Protein AF-A0A5K1K6C4-F1 (afdb_monomer_lite)

Radius of gyration: 18.68 Å; chains: 1; bounding box: 43×29×50 Å

Structure (mmCIF, N/CA/C/O backbone):
data_AF-A0A5K1K6C4-F1
#
_entry.id   AF-A0A5K1K6C4-F1
#
loop_
_atom_site.group_PDB
_atom_site.id
_atom_site.type_symbol
_atom_site.label_atom_id
_atom_site.label_alt_id
_atom_site.label_comp_id
_atom_site.label_asym_id
_atom_site.label_entity_id
_atom_site.label_seq_id
_atom_site.pdbx_PDB_ins_code
_atom_site.Cartn_x
_atom_site.Cartn_y
_atom_site.Cartn_z
_atom_site.occupancy
_atom_site.B_iso_or_equiv
_atom_site.auth_seq_id
_atom_site.auth_comp_id
_atom_site.auth_asym_id
_atom_site.auth_atom_id
_atom_site.pdbx_PDB_model_num
ATOM 1 N N . MET A 1 1 ? 1.494 -12.459 11.168 1.00 59.12 1 MET A N 1
ATOM 2 C CA . MET A 1 1 ? 0.728 -13.121 12.247 1.00 59.12 1 MET A CA 1
ATOM 3 C C .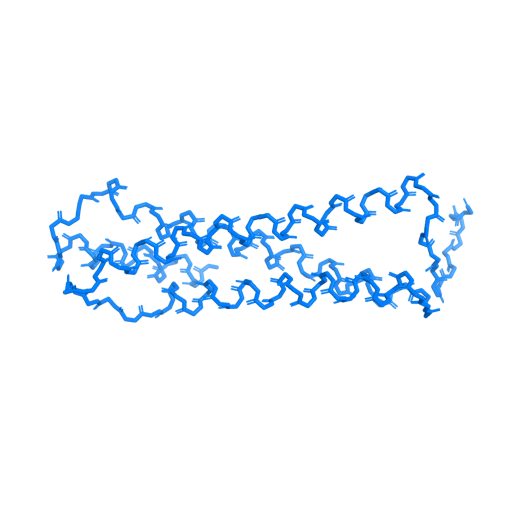 MET A 1 1 ? 0.563 -12.214 13.455 1.00 59.12 1 MET A C 1
ATOM 5 O O . MET A 1 1 ? -0.568 -12.015 13.866 1.00 59.12 1 MET A O 1
ATOM 9 N N . GLU A 1 2 ? 1.634 -11.601 13.965 1.00 80.06 2 GLU A N 1
ATOM 10 C CA . GLU A 1 2 ? 1.548 -10.738 15.154 1.00 80.06 2 GLU A CA 1
ATOM 11 C C . GLU A 1 2 ? 0.620 -9.517 14.979 1.00 80.06 2 GLU A C 1
ATOM 13 O O . GLU A 1 2 ? -0.235 -9.282 15.826 1.00 80.06 2 GLU A O 1
ATOM 18 N N . LEU A 1 3 ? 0.711 -8.791 13.853 1.00 79.56 3 LEU A N 1
ATOM 19 C CA . LEU A 1 3 ? -0.135 -7.613 13.597 1.00 79.56 3 LEU A CA 1
ATOM 20 C C . LEU A 1 3 ? -1.635 -7.952 13.517 1.00 79.56 3 LEU A C 1
ATOM 22 O O . LEU A 1 3 ? -2.460 -7.215 14.047 1.00 79.56 3 LEU A O 1
ATOM 26 N N . TYR A 1 4 ? -1.990 -9.091 12.913 1.00 84.75 4 TYR A N 1
ATOM 27 C CA . TYR A 1 4 ? -3.379 -9.558 12.849 1.00 84.75 4 TYR A CA 1
ATOM 28 C C . TYR A 1 4 ? -3.932 -9.864 14.241 1.00 84.75 4 TYR A C 1
ATOM 30 O O . TYR A 1 4 ? -4.989 -9.357 14.598 1.00 84.75 4 TYR A O 1
ATOM 38 N N . ALA A 1 5 ? -3.193 -10.626 15.053 1.00 87.50 5 ALA A N 1
ATOM 39 C CA . ALA A 1 5 ? -3.614 -10.955 16.413 1.00 87.50 5 ALA A CA 1
ATOM 40 C C . ALA A 1 5 ? -3.771 -9.698 17.289 1.00 87.50 5 ALA A C 1
ATOM 42 O O . ALA A 1 5 ? -4.760 -9.560 18.006 1.00 87.50 5 ALA A O 1
ATOM 43 N N . LYS A 1 6 ? -2.833 -8.742 17.182 1.00 89.00 6 LYS A N 1
ATOM 44 C CA . LYS A 1 6 ? -2.939 -7.438 17.856 1.00 89.00 6 LYS A CA 1
ATOM 45 C C . LYS A 1 6 ? -4.171 -6.653 17.401 1.00 89.00 6 LYS A C 1
ATOM 47 O O . LYS A 1 6 ? -4.810 -6.002 18.221 1.00 89.00 6 LYS A O 1
ATOM 52 N N . THR A 1 7 ? -4.511 -6.721 16.117 1.00 89.25 7 THR A N 1
ATOM 53 C CA . THR A 1 7 ? -5.647 -5.984 15.550 1.00 89.25 7 THR A CA 1
ATOM 54 C C . THR A 1 7 ? -6.983 -6.561 15.985 1.00 89.25 7 THR A C 1
ATOM 56 O O . THR A 1 7 ? -7.859 -5.793 16.360 1.00 89.25 7 THR A O 1
ATOM 59 N N . GLU A 1 8 ? -7.133 -7.886 16.012 1.00 89.44 8 GLU A N 1
ATOM 60 C CA . GLU A 1 8 ? -8.356 -8.525 16.520 1.00 89.44 8 GLU A CA 1
ATOM 61 C C . GLU A 1 8 ? -8.584 -8.150 17.998 1.00 89.44 8 GLU A C 1
ATOM 63 O O . GLU A 1 8 ? -9.665 -7.687 18.354 1.00 89.44 8 GLU A O 1
ATOM 68 N N . LYS A 1 9 ? -7.531 -8.175 18.832 1.00 91.06 9 LYS A N 1
ATOM 69 C CA . LYS A 1 9 ? -7.610 -7.700 20.227 1.00 91.06 9 LYS A CA 1
ATOM 70 C C . LYS A 1 9 ? -8.012 -6.223 20.322 1.00 91.06 9 LYS A C 1
ATOM 72 O O . LYS A 1 9 ? -8.870 -5.869 21.123 1.00 91.06 9 LYS A O 1
ATOM 77 N N . LYS A 1 10 ? -7.435 -5.356 19.482 1.00 90.19 10 LYS A N 1
ATOM 78 C CA . LYS A 1 10 ? -7.828 -3.939 19.408 1.00 90.19 10 LYS A CA 1
ATOM 79 C C . LYS A 1 10 ? -9.287 -3.764 18.987 1.00 90.19 10 LYS A C 1
ATOM 81 O O . LYS A 1 10 ? -9.971 -2.897 19.514 1.00 90.19 10 LYS A O 1
ATOM 86 N N . MET A 1 11 ? -9.784 -4.572 18.056 1.00 92.56 11 MET A N 1
ATOM 87 C CA . MET A 1 11 ? -11.184 -4.526 17.625 1.00 92.56 11 MET A CA 1
ATOM 88 C C . MET A 1 11 ? -12.144 -4.969 18.735 1.00 92.56 11 MET A C 1
ATOM 90 O O . MET A 1 11 ? -13.238 -4.415 18.843 1.00 92.56 11 MET A O 1
ATOM 94 N N . GLU A 1 12 ? -11.757 -5.941 19.563 1.00 91.12 12 GLU A N 1
ATOM 95 C CA . GLU A 1 12 ? -12.497 -6.310 20.778 1.00 91.12 12 GLU A CA 1
ATOM 96 C C . GLU A 1 12 ? -12.481 -5.168 21.804 1.00 91.12 12 GLU A C 1
ATOM 98 O O . GLU A 1 12 ? -13.535 -4.767 22.295 1.00 91.12 12 GLU A O 1
ATOM 103 N N . GLU A 1 13 ? -11.311 -4.577 22.066 1.00 90.12 13 GLU A N 1
ATOM 104 C CA . GLU A 1 13 ? -11.165 -3.425 22.966 1.00 90.12 13 GLU A CA 1
ATOM 105 C C . GLU A 1 13 ? -12.018 -2.234 22.505 1.00 90.12 13 GLU A C 1
ATOM 107 O O . GLU A 1 13 ? -12.718 -1.637 23.323 1.00 90.12 13 GLU A O 1
ATOM 112 N N . MET A 1 14 ? -12.043 -1.924 21.203 1.00 89.00 14 MET A N 1
ATOM 113 C CA . MET A 1 14 ? -12.907 -0.881 20.635 1.00 89.00 14 MET A CA 1
ATOM 114 C C . MET A 1 14 ? -14.392 -1.166 20.891 1.00 89.00 14 MET A C 1
ATOM 116 O O . MET A 1 14 ? -15.115 -0.253 21.272 1.00 89.00 14 MET A O 1
ATOM 120 N N . GLN A 1 15 ? -14.854 -2.406 20.720 1.00 89.50 15 GLN A N 1
ATOM 121 C CA . GLN A 1 15 ? -16.260 -2.763 20.962 1.00 89.50 15 GLN A CA 1
ATOM 122 C C . GLN A 1 15 ? -16.650 -2.698 22.445 1.00 89.50 15 GLN A C 1
ATOM 124 O O . GLN A 1 15 ? -17.802 -2.426 22.760 1.00 89.50 15 GLN A O 1
ATOM 129 N N . ILE A 1 16 ? -15.712 -2.973 23.357 1.00 88.06 16 ILE A N 1
ATOM 130 C CA . ILE A 1 16 ? -15.967 -2.951 24.806 1.00 88.06 16 ILE A CA 1
ATOM 131 C C . ILE A 1 16 ? -15.922 -1.520 25.358 1.00 88.06 16 ILE A C 1
ATOM 133 O O . ILE A 1 16 ? -16.700 -1.172 26.243 1.00 88.06 16 ILE A O 1
ATOM 137 N N . THR A 1 17 ? -14.985 -0.704 24.872 1.00 85.81 17 THR A N 1
ATOM 138 C CA . THR A 1 17 ? -14.689 0.630 25.428 1.00 85.81 17 THR A CA 1
ATOM 139 C C . THR A 1 17 ? -15.408 1.772 24.713 1.00 85.81 17 THR A C 1
ATOM 141 O O . THR A 1 17 ? -15.374 2.905 25.189 1.00 85.81 17 THR A O 1
ATOM 144 N N . SER A 1 18 ? -16.070 1.493 23.589 1.00 82.38 18 SER A N 1
ATOM 145 C CA . SER A 1 18 ? -16.851 2.465 22.825 1.00 82.38 18 SER A CA 1
ATOM 146 C C . SER A 1 18 ? -18.185 1.867 22.374 1.00 82.38 18 SER A C 1
ATOM 148 O O . SER A 1 18 ? -18.382 0.658 22.425 1.00 82.38 18 SER A O 1
ATOM 150 N N . GLU A 1 19 ? -19.101 2.697 21.876 1.00 82.94 19 GLU A N 1
ATOM 151 C CA . GLU A 1 19 ? -20.407 2.250 21.358 1.00 82.94 19 GLU A CA 1
ATOM 152 C C . GLU A 1 19 ? -20.334 1.676 19.926 1.00 82.94 19 GLU A C 1
ATOM 154 O O . GLU A 1 19 ? -21.345 1.573 19.225 1.00 82.94 19 GLU A O 1
ATOM 159 N N . LEU A 1 20 ? -19.135 1.324 19.445 1.00 87.75 20 LEU A N 1
ATOM 160 C CA . LEU A 1 20 ? -18.958 0.774 18.107 1.00 87.75 20 LEU A CA 1
ATOM 161 C C . LEU A 1 20 ? -19.397 -0.691 18.039 1.00 87.75 20 LEU A C 1
ATOM 163 O O . LEU A 1 20 ? -18.906 -1.563 18.747 1.00 87.75 20 LEU A O 1
ATOM 167 N N . THR A 1 21 ? -20.275 -0.976 17.086 1.00 90.69 21 THR A N 1
ATOM 168 C CA . THR A 1 21 ? -20.706 -2.330 16.728 1.00 90.69 21 THR A CA 1
ATOM 169 C C . THR A 1 21 ? -19.604 -3.117 16.012 1.00 90.69 21 THR A C 1
ATOM 171 O O . THR A 1 21 ? -18.689 -2.550 15.408 1.00 90.69 21 THR A O 1
ATOM 174 N N . TRP A 1 22 ? -19.755 -4.445 15.968 1.00 88.94 22 TRP A N 1
ATOM 175 C CA . TRP A 1 22 ? -18.850 -5.347 15.245 1.00 88.94 22 TRP A CA 1
ATOM 176 C C . TRP A 1 22 ? -18.586 -4.930 13.786 1.00 88.94 22 TRP A C 1
ATOM 178 O O . TRP A 1 22 ? -17.457 -5.032 13.305 1.00 88.94 22 TRP A O 1
ATOM 188 N N . ILE A 1 23 ? -19.602 -4.415 13.078 1.00 89.31 23 ILE A N 1
ATOM 189 C CA . ILE A 1 23 ? -19.445 -3.937 11.695 1.00 89.31 23 ILE A CA 1
ATOM 190 C C . ILE A 1 23 ? -18.659 -2.622 11.629 1.00 89.31 23 ILE A C 1
ATOM 192 O O . ILE A 1 23 ? -17.896 -2.394 10.690 1.00 89.31 23 ILE A O 1
ATOM 196 N N . GLN A 1 24 ? -18.804 -1.759 12.636 1.00 89.00 24 GLN A N 1
ATOM 197 C CA . GLN A 1 24 ? -18.131 -0.466 12.677 1.00 89.00 24 GLN A CA 1
ATOM 198 C C . GLN A 1 24 ? -16.638 -0.578 12.982 1.00 89.00 24 GLN A C 1
ATOM 200 O O . GLN A 1 24 ? -15.927 0.356 12.628 1.00 89.00 24 GLN A O 1
ATOM 205 N N . VAL A 1 25 ? -16.156 -1.686 13.561 1.00 93.44 25 VAL A N 1
ATOM 206 C CA . VAL A 1 25 ? -14.718 -1.928 13.807 1.00 93.44 25 VAL A CA 1
ATOM 207 C C . VAL A 1 25 ? -13.994 -2.644 12.656 1.00 93.44 25 VAL A C 1
ATOM 209 O O . VAL A 1 25 ? -12.766 -2.679 12.633 1.00 93.44 25 VAL A O 1
ATOM 212 N N . GLN A 1 26 ? -14.712 -3.149 11.641 1.00 93.75 26 GLN A N 1
ATOM 213 C CA . GLN A 1 26 ? -14.109 -3.874 10.502 1.00 93.75 26 GLN A CA 1
ATOM 214 C C . GLN A 1 26 ? -13.124 -3.038 9.666 1.00 93.75 26 GLN A C 1
ATOM 216 O O . GLN A 1 26 ? -12.315 -3.598 8.925 1.00 93.75 26 GLN A O 1
ATOM 221 N N . PHE A 1 27 ? -13.157 -1.705 9.776 1.00 94.75 27 PHE A N 1
ATOM 222 C CA . PHE A 1 27 ? -12.198 -0.834 9.087 1.00 94.75 27 PHE A CA 1
ATOM 223 C C . PHE A 1 27 ? -10.745 -1.141 9.485 1.00 94.75 27 PHE A C 1
ATOM 225 O O . PHE A 1 27 ? -9.867 -1.070 8.630 1.00 94.75 27 PHE A O 1
ATOM 232 N N . MET A 1 28 ? -10.503 -1.546 10.739 1.00 95.56 28 MET A N 1
ATOM 233 C CA . MET A 1 28 ? -9.170 -1.915 11.227 1.00 95.56 28 MET A CA 1
ATOM 234 C C . MET A 1 28 ? -8.642 -3.162 10.522 1.00 95.56 28 MET A C 1
ATOM 236 O O . MET A 1 28 ? -7.516 -3.172 10.030 1.00 95.56 28 MET A O 1
ATOM 240 N N . LYS A 1 29 ? -9.483 -4.193 10.403 1.00 94.81 29 LYS A N 1
ATOM 241 C CA . LYS A 1 29 ? -9.142 -5.422 9.683 1.00 94.81 29 LYS A CA 1
ATOM 242 C C . LYS A 1 29 ? -8.814 -5.144 8.219 1.00 94.81 29 LYS A C 1
ATOM 244 O O . LYS A 1 29 ? -7.751 -5.531 7.744 1.00 94.81 29 LYS A O 1
ATOM 249 N N . LYS A 1 30 ? -9.676 -4.380 7.538 1.00 96.44 30 LYS A N 1
ATOM 250 C CA . LYS A 1 30 ? -9.450 -3.976 6.143 1.00 96.44 30 LYS A CA 1
ATOM 251 C C . LYS A 1 30 ? -8.128 -3.218 5.974 1.00 96.44 30 LYS A C 1
ATOM 253 O O . LYS A 1 30 ? -7.415 -3.450 5.001 1.00 96.44 30 LYS A O 1
ATOM 258 N N . ALA A 1 31 ? -7.800 -2.321 6.903 1.00 97.38 31 ALA A N 1
ATOM 259 C CA . ALA A 1 31 ? -6.550 -1.571 6.870 1.00 97.38 31 ALA A CA 1
ATOM 260 C C . ALA A 1 31 ? -5.325 -2.495 6.994 1.00 97.38 31 ALA A C 1
ATOM 262 O O . ALA A 1 31 ? -4.380 -2.370 6.215 1.00 97.38 31 ALA A O 1
ATOM 263 N N . VAL A 1 32 ? -5.365 -3.474 7.903 1.00 96.81 32 VAL A N 1
ATOM 264 C CA . VAL A 1 32 ? -4.292 -4.472 8.067 1.00 96.81 32 VAL A CA 1
ATOM 265 C C . VAL A 1 32 ? -4.129 -5.356 6.838 1.00 96.81 32 VAL A C 1
ATOM 267 O O . VAL A 1 32 ? -2.994 -5.591 6.417 1.00 96.81 32 VAL A O 1
ATOM 270 N N . ASP A 1 33 ? -5.229 -5.808 6.232 1.00 97.00 33 ASP A N 1
ATOM 271 C CA . ASP A 1 33 ? -5.188 -6.597 4.995 1.00 97.00 33 ASP A CA 1
ATOM 272 C C . ASP A 1 33 ? -4.459 -5.825 3.882 1.00 97.00 33 ASP A C 1
ATOM 274 O O . ASP A 1 33 ? -3.601 -6.368 3.176 1.00 97.00 33 ASP A O 1
ATOM 278 N N . VAL A 1 34 ? -4.758 -4.527 3.759 1.00 98.00 34 VAL A N 1
ATOM 279 C CA . VAL A 1 34 ? -4.115 -3.626 2.796 1.00 98.00 34 VAL A CA 1
ATOM 280 C C . VAL A 1 34 ? -2.635 -3.441 3.101 1.00 98.00 34 VAL A C 1
ATOM 282 O O . VAL A 1 34 ? -1.822 -3.607 2.191 1.00 98.00 34 VAL A O 1
ATOM 285 N N . VAL A 1 35 ? -2.263 -3.160 4.354 1.00 97.75 35 VAL A N 1
ATOM 286 C CA . VAL A 1 35 ? -0.852 -3.052 4.764 1.00 97.75 35 VAL A CA 1
ATOM 287 C C . VAL A 1 35 ? -0.098 -4.335 4.428 1.00 97.75 35 VAL A C 1
ATOM 289 O O . VAL A 1 35 ? 0.985 -4.278 3.847 1.00 97.75 35 VAL A O 1
ATOM 292 N N . PHE A 1 36 ? -0.672 -5.502 4.727 1.00 96.56 36 PHE A N 1
ATOM 293 C CA . PHE A 1 36 ? -0.030 -6.782 4.440 1.00 96.56 36 PHE A CA 1
ATOM 294 C C . PHE A 1 36 ? 0.191 -6.984 2.938 1.00 96.56 36 PHE A C 1
ATOM 296 O O . PHE A 1 36 ? 1.300 -7.325 2.521 1.00 96.56 36 PHE A O 1
ATOM 303 N N . LYS A 1 37 ? -0.835 -6.721 2.119 1.00 97.69 37 LYS A N 1
ATOM 304 C CA . LYS A 1 37 ? -0.730 -6.800 0.658 1.00 97.69 37 LYS A CA 1
ATOM 305 C C . LYS A 1 37 ? 0.359 -5.866 0.124 1.00 97.69 37 LYS A C 1
ATOM 307 O O . LYS A 1 37 ? 1.204 -6.306 -0.649 1.00 97.69 37 LYS A O 1
ATOM 312 N N . CYS A 1 38 ? 0.381 -4.612 0.567 1.00 98.19 38 CYS A N 1
ATOM 313 C CA . CYS A 1 38 ? 1.335 -3.619 0.070 1.00 98.19 38 CYS A CA 1
ATOM 314 C C . CYS A 1 38 ? 2.768 -3.900 0.543 1.00 98.19 38 CYS A C 1
ATOM 316 O O . CYS A 1 38 ? 3.702 -3.740 -0.234 1.00 98.19 38 CYS A O 1
ATOM 318 N N . ARG A 1 39 ? 2.958 -4.422 1.764 1.00 97.94 39 ARG A N 1
ATOM 319 C CA . ARG A 1 39 ? 4.268 -4.914 2.227 1.00 97.94 39 ARG A CA 1
ATOM 320 C C . ARG A 1 39 ? 4.773 -6.086 1.390 1.00 97.94 39 ARG A C 1
ATOM 322 O O . ARG A 1 39 ? 5.973 -6.195 1.162 1.00 97.94 39 ARG A O 1
ATOM 329 N N . MET A 1 40 ? 3.882 -6.962 0.922 1.00 97.81 40 MET A N 1
ATOM 330 C CA . MET A 1 40 ? 4.264 -8.019 -0.017 1.00 97.81 40 MET A CA 1
ATOM 331 C C . MET A 1 40 ? 4.676 -7.445 -1.373 1.00 97.81 40 MET A C 1
ATOM 333 O O . MET A 1 40 ? 5.705 -7.868 -1.890 1.00 97.81 40 MET A O 1
ATOM 337 N N . THR A 1 41 ? 3.948 -6.463 -1.912 1.00 98.38 41 THR A N 1
ATOM 338 C CA . THR A 1 41 ? 4.366 -5.739 -3.124 1.00 98.38 41 THR A CA 1
ATOM 339 C C . THR A 1 41 ? 5.744 -5.104 -2.941 1.00 98.38 41 THR A C 1
ATOM 341 O O . THR A 1 41 ? 6.627 -5.364 -3.749 1.00 98.38 41 THR A O 1
ATOM 344 N N . LEU A 1 42 ? 5.970 -4.363 -1.848 1.00 98.56 42 LEU A N 1
ATOM 345 C CA . LEU A 1 42 ? 7.243 -3.688 -1.562 1.00 98.56 42 LEU A CA 1
ATOM 346 C C . LEU A 1 42 ? 8.439 -4.652 -1.529 1.00 98.56 42 LEU A C 1
ATOM 348 O O . LEU A 1 42 ? 9.510 -4.337 -2.035 1.00 98.56 42 LEU A O 1
ATOM 352 N N . LYS A 1 43 ? 8.273 -5.869 -0.994 1.00 98.44 43 LYS A N 1
ATOM 353 C CA . LYS A 1 43 ? 9.342 -6.887 -1.048 1.00 98.44 43 LYS A CA 1
ATOM 354 C C . LYS A 1 43 ? 9.775 -7.186 -2.483 1.00 98.44 43 LYS A C 1
ATOM 356 O O . LYS A 1 43 ? 10.968 -7.301 -2.751 1.00 98.44 43 LYS A O 1
ATOM 361 N N . TRP A 1 44 ? 8.813 -7.293 -3.395 1.00 98.25 44 TRP A N 1
ATOM 362 C CA . TRP A 1 44 ? 9.091 -7.524 -4.808 1.00 98.25 44 TRP A CA 1
ATOM 363 C C . TRP A 1 44 ? 9.627 -6.277 -5.508 1.00 98.25 44 TRP A C 1
ATOM 365 O O . TRP A 1 44 ? 10.475 -6.418 -6.386 1.00 98.25 44 TRP A O 1
ATOM 375 N N . THR A 1 45 ? 9.221 -5.070 -5.094 1.00 98.44 45 THR A N 1
ATOM 376 C CA . THR A 1 45 ? 9.794 -3.841 -5.660 1.00 98.44 45 THR A CA 1
ATOM 377 C C . THR A 1 45 ? 11.278 -3.712 -5.337 1.00 98.44 45 THR A C 1
ATOM 379 O O . THR A 1 45 ? 12.034 -3.344 -6.224 1.00 98.44 45 THR A O 1
ATOM 382 N N . TYR A 1 46 ? 11.735 -4.095 -4.137 1.00 98.38 46 TYR A N 1
ATOM 383 C CA . TYR A 1 46 ? 13.175 -4.115 -3.831 1.00 98.38 46 TYR A CA 1
ATOM 384 C C . TYR A 1 46 ? 13.948 -5.124 -4.686 1.00 98.38 46 TYR A C 1
ATOM 386 O O . TYR A 1 46 ? 15.039 -4.812 -5.157 1.00 98.38 46 TYR A O 1
ATOM 394 N N . ALA A 1 47 ? 13.391 -6.319 -4.908 1.00 97.44 47 ALA A N 1
ATOM 395 C CA . ALA A 1 47 ? 14.016 -7.311 -5.781 1.00 97.44 47 ALA A CA 1
ATOM 396 C C . ALA A 1 47 ? 14.124 -6.796 -7.226 1.00 97.44 47 ALA A C 1
ATOM 398 O O . ALA A 1 47 ? 15.171 -6.928 -7.850 1.00 97.44 47 ALA A O 1
ATOM 399 N N . MET A 1 48 ? 13.069 -6.158 -7.740 1.00 96.50 48 MET A N 1
ATOM 400 C CA . MET A 1 48 ? 13.083 -5.547 -9.069 1.00 96.50 48 MET A CA 1
ATOM 401 C C . MET A 1 48 ? 14.067 -4.375 -9.153 1.00 96.50 48 MET A C 1
ATOM 403 O O . MET A 1 48 ? 14.906 -4.360 -10.049 1.00 96.50 48 MET A O 1
ATOM 407 N N . ALA A 1 49 ? 14.032 -3.442 -8.196 1.00 97.62 49 ALA A N 1
ATOM 408 C CA . ALA A 1 49 ? 14.959 -2.313 -8.132 1.00 97.62 49 ALA A CA 1
ATOM 409 C C . ALA A 1 49 ? 16.420 -2.774 -8.108 1.00 97.62 49 ALA A C 1
ATOM 411 O O . ALA A 1 49 ? 17.261 -2.156 -8.752 1.00 97.62 49 ALA A O 1
ATOM 412 N N . TYR A 1 50 ? 16.740 -3.877 -7.425 1.00 96.94 50 TYR A N 1
ATOM 413 C CA . TYR A 1 50 ? 18.095 -4.430 -7.420 1.00 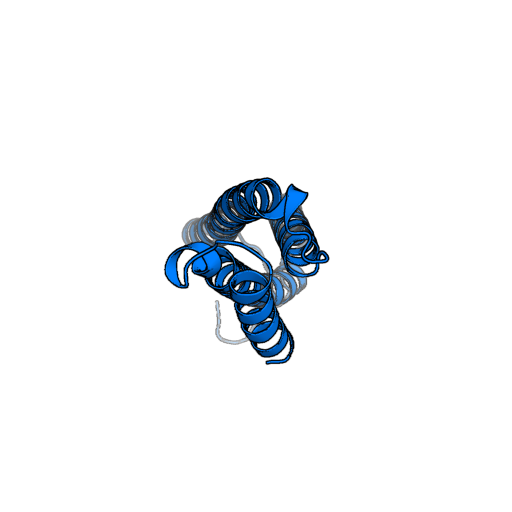96.94 50 TYR A CA 1
ATOM 414 C C . TYR A 1 50 ? 18.595 -4.787 -8.830 1.00 96.94 50 TYR A C 1
ATOM 416 O O . TYR A 1 50 ? 19.749 -4.498 -9.148 1.00 96.94 50 TYR A O 1
ATOM 424 N N . TYR A 1 51 ? 17.733 -5.358 -9.677 1.00 96.44 51 TYR A N 1
ATOM 425 C CA . TYR A 1 51 ? 18.095 -5.805 -11.027 1.00 96.44 51 TYR A CA 1
ATOM 426 C C . TYR A 1 51 ? 17.863 -4.768 -12.132 1.00 96.44 51 TYR A C 1
ATOM 428 O O . TYR A 1 51 ? 18.336 -4.969 -13.248 1.00 96.44 51 TYR A O 1
ATOM 436 N N . LEU A 1 52 ? 17.162 -3.664 -11.863 1.00 97.19 52 LEU A N 1
ATOM 437 C CA . LEU A 1 52 ? 17.028 -2.576 -12.833 1.00 97.19 52 LEU A CA 1
ATOM 438 C C . LEU A 1 52 ? 18.376 -1.875 -13.058 1.00 97.19 52 LEU A C 1
ATOM 440 O O . LEU A 1 52 ? 19.074 -1.518 -12.100 1.00 97.19 52 LEU A O 1
ATOM 444 N N . GLU A 1 53 ? 18.709 -1.650 -14.327 1.00 97.19 53 GLU A N 1
ATOM 445 C CA . GLU A 1 53 ? 19.860 -0.850 -14.752 1.00 97.19 53 GLU A CA 1
ATOM 446 C C . GLU A 1 53 ? 19.706 0.608 -14.293 1.00 97.19 53 GLU A C 1
ATOM 448 O O . GLU A 1 53 ? 18.590 1.121 -14.170 1.00 97.19 53 GLU A O 1
ATOM 453 N N . LEU A 1 54 ? 20.822 1.284 -14.007 1.00 96.75 54 LEU A N 1
ATOM 454 C CA . LEU A 1 54 ? 20.779 2.684 -13.587 1.00 96.75 54 LEU A CA 1
ATOM 455 C C . LEU A 1 54 ? 20.293 3.576 -14.738 1.00 96.75 54 LEU A C 1
ATOM 457 O O . LEU A 1 54 ? 20.772 3.484 -15.867 1.00 96.75 54 LEU A O 1
ATOM 461 N N . GLY A 1 55 ? 19.363 4.481 -14.438 1.00 96.38 55 GLY A N 1
ATOM 462 C CA . GLY A 1 55 ? 18.825 5.431 -15.405 1.00 96.38 55 GLY A CA 1
ATOM 463 C C . GLY A 1 55 ? 17.482 6.006 -14.970 1.00 96.38 55 GLY A C 1
ATOM 464 O O . GLY A 1 55 ? 16.951 5.654 -13.918 1.00 96.38 55 GLY A O 1
ATOM 465 N N . ASN A 1 56 ? 16.917 6.865 -15.818 1.00 97.12 56 ASN A N 1
ATOM 466 C CA . ASN A 1 56 ? 15.693 7.616 -15.517 1.00 97.12 56 ASN A CA 1
ATOM 467 C C . ASN A 1 56 ? 14.511 6.708 -15.141 1.00 97.12 56 ASN A C 1
ATOM 469 O O . ASN A 1 56 ? 13.761 7.011 -14.222 1.00 97.12 56 ASN A O 1
ATOM 473 N N . GLU A 1 57 ? 14.359 5.573 -15.826 1.00 96.50 57 GLU A N 1
ATOM 474 C CA . GLU A 1 57 ? 13.248 4.647 -15.575 1.00 96.50 57 GLU A CA 1
ATOM 475 C C . GLU A 1 57 ? 13.344 3.990 -14.198 1.00 96.50 57 GLU A C 1
ATOM 477 O O . GLU A 1 57 ? 12.335 3.810 -13.516 1.00 96.50 57 GLU A O 1
ATOM 482 N N . LYS A 1 58 ? 14.568 3.694 -13.748 1.00 97.81 58 LYS A N 1
ATOM 483 C CA . LYS A 1 58 ? 14.804 3.204 -12.394 1.00 97.81 58 LYS A CA 1
ATOM 484 C C . LYS A 1 58 ? 14.510 4.277 -11.351 1.00 97.81 58 LYS A C 1
ATOM 486 O O . LYS A 1 58 ? 13.864 3.967 -10.358 1.00 97.81 58 LYS A O 1
ATOM 491 N N . GLU A 1 59 ? 14.936 5.520 -11.575 1.00 98.12 59 GLU A N 1
ATOM 492 C CA . GLU A 1 59 ? 14.643 6.624 -10.649 1.00 98.12 59 GLU A CA 1
ATOM 493 C C . GLU A 1 59 ? 13.129 6.834 -10.485 1.00 98.12 59 GLU A C 1
ATOM 495 O O . GLU A 1 59 ? 12.634 6.911 -9.362 1.00 98.12 59 GLU A O 1
ATOM 500 N N . LEU A 1 60 ? 12.371 6.821 -11.589 1.00 98.00 60 LEU A N 1
ATOM 501 C CA . LEU A 1 60 ? 10.907 6.916 -11.559 1.00 98.00 60 LEU A CA 1
ATOM 502 C C . LEU A 1 60 ? 10.259 5.738 -10.812 1.00 98.00 60 LEU A C 1
ATOM 504 O O . LEU A 1 60 ? 9.320 5.930 -10.034 1.00 98.00 60 LEU A O 1
ATOM 508 N N . PHE A 1 61 ? 10.768 4.521 -11.020 1.00 98.50 61 PHE A N 1
ATOM 509 C CA . PHE A 1 61 ? 10.321 3.332 -10.294 1.00 98.50 61 PHE A CA 1
ATOM 510 C C . PHE A 1 61 ? 10.581 3.456 -8.784 1.00 98.50 61 PHE A C 1
ATOM 512 O O . PHE A 1 61 ? 9.692 3.179 -7.976 1.00 98.50 61 PHE A O 1
ATOM 519 N N . GLU A 1 62 ? 11.781 3.888 -8.392 1.00 98.50 62 GLU A N 1
ATOM 520 C CA . GLU A 1 62 ? 12.174 4.051 -6.988 1.00 98.50 62 GLU A CA 1
ATOM 521 C C . GLU A 1 62 ? 11.403 5.184 -6.295 1.00 98.50 62 GLU A C 1
ATOM 523 O O . GLU A 1 62 ? 11.075 5.072 -5.111 1.00 98.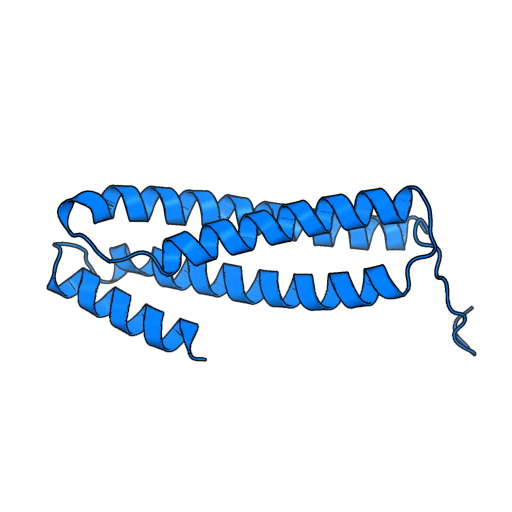50 62 GLU A O 1
ATOM 528 N N . ASP A 1 63 ? 11.039 6.245 -7.017 1.00 98.56 63 ASP A N 1
ATOM 529 C CA . ASP A 1 63 ? 10.163 7.295 -6.493 1.00 98.56 63 ASP A CA 1
ATOM 530 C C . ASP A 1 63 ? 8.742 6.768 -6.230 1.00 98.56 63 ASP A C 1
ATOM 532 O O . ASP A 1 63 ? 8.191 7.001 -5.148 1.00 98.56 63 ASP A O 1
ATOM 536 N N . ASN A 1 64 ? 8.174 5.974 -7.149 1.00 98.31 64 ASN A N 1
ATOM 537 C CA . ASN A 1 64 ? 6.893 5.290 -6.924 1.00 98.31 64 ASN A CA 1
ATOM 538 C C . ASN A 1 64 ? 6.965 4.315 -5.735 1.00 98.31 64 ASN A C 1
ATOM 540 O O . ASN A 1 64 ? 6.042 4.263 -4.913 1.00 98.31 64 ASN A O 1
ATOM 544 N N . GLN A 1 65 ? 8.072 3.575 -5.610 1.00 98.69 65 GLN A N 1
ATOM 545 C CA . GLN A 1 65 ? 8.329 2.692 -4.473 1.00 98.69 65 GLN A CA 1
ATOM 546 C C . GLN A 1 65 ? 8.363 3.476 -3.154 1.00 98.69 65 GLN A C 1
ATOM 548 O O . GLN A 1 65 ? 7.703 3.070 -2.196 1.00 98.69 65 GLN A O 1
ATOM 553 N N . ARG A 1 66 ? 9.083 4.605 -3.101 1.00 98.69 66 ARG A N 1
ATOM 554 C CA . ARG A 1 66 ? 9.206 5.451 -1.902 1.00 98.69 66 ARG A CA 1
ATOM 555 C C . ARG A 1 66 ? 7.861 6.053 -1.492 1.00 98.69 66 ARG A C 1
ATOM 557 O O . ARG A 1 66 ? 7.551 6.118 -0.301 1.00 98.69 66 ARG A O 1
ATOM 564 N N . ASP A 1 67 ? 7.050 6.465 -2.464 1.00 98.50 67 ASP A N 1
ATOM 565 C CA . ASP A 1 67 ? 5.688 6.953 -2.231 1.00 98.50 67 ASP A CA 1
ATOM 566 C C . ASP A 1 67 ? 4.786 5.865 -1.630 1.00 98.50 67 ASP A C 1
ATOM 568 O O . ASP A 1 67 ? 4.024 6.138 -0.695 1.00 98.50 67 ASP A O 1
ATOM 572 N N . LEU A 1 68 ? 4.876 4.630 -2.139 1.00 98.69 68 LEU A N 1
ATOM 573 C CA . LEU A 1 68 ? 4.142 3.489 -1.592 1.00 98.69 68 LEU A CA 1
ATOM 574 C C . LEU A 1 68 ? 4.623 3.133 -0.180 1.00 98.69 68 LEU A C 1
ATOM 576 O O . LEU A 1 68 ? 3.793 2.943 0.707 1.00 98.69 68 LEU A O 1
ATOM 580 N N . GLU A 1 69 ? 5.936 3.070 0.041 1.00 98.56 69 GLU A N 1
ATOM 581 C CA . GLU A 1 69 ? 6.536 2.765 1.343 1.00 98.56 69 GLU A CA 1
ATOM 582 C C . GLU A 1 69 ? 6.078 3.764 2.409 1.00 98.56 69 GLU A C 1
ATOM 584 O O . GLU A 1 69 ? 5.521 3.361 3.431 1.00 98.56 69 GLU A O 1
ATOM 589 N N . ARG A 1 70 ? 6.185 5.070 2.124 1.00 98.56 70 ARG A N 1
ATOM 590 C CA . ARG A 1 70 ? 5.702 6.120 3.032 1.00 98.56 70 ARG A CA 1
ATOM 591 C C . ARG A 1 70 ? 4.216 5.955 3.345 1.00 98.56 70 ARG A C 1
ATOM 593 O O . ARG A 1 70 ? 3.823 6.037 4.504 1.00 98.56 70 ARG A O 1
ATOM 600 N N . ALA A 1 71 ? 3.388 5.709 2.329 1.00 98.38 71 ALA A N 1
ATOM 601 C CA . ALA A 1 71 ? 1.952 5.546 2.527 1.00 98.38 71 ALA A CA 1
ATOM 602 C C . ALA A 1 71 ? 1.628 4.339 3.431 1.00 98.38 71 ALA A C 1
ATOM 604 O O . ALA A 1 71 ? 0.747 4.429 4.290 1.00 98.38 71 ALA A O 1
ATOM 605 N N . VAL A 1 72 ? 2.329 3.215 3.242 1.00 98.31 72 VAL A N 1
ATOM 606 C CA . VAL A 1 72 ? 2.157 1.990 4.041 1.00 98.31 72 VAL A CA 1
ATOM 607 C C . VAL A 1 72 ? 2.553 2.210 5.498 1.00 98.31 72 VAL A C 1
ATOM 609 O O . VAL A 1 72 ? 1.837 1.744 6.389 1.00 98.31 72 VAL A O 1
ATOM 612 N N . GLU A 1 73 ? 3.652 2.919 5.752 1.00 98.12 73 GLU A N 1
ATOM 613 C CA . GLU A 1 73 ? 4.106 3.199 7.116 1.00 98.12 73 GLU A CA 1
ATOM 614 C C . GLU A 1 73 ? 3.167 4.179 7.834 1.00 98.12 73 GLU A C 1
ATOM 616 O O . GLU A 1 73 ? 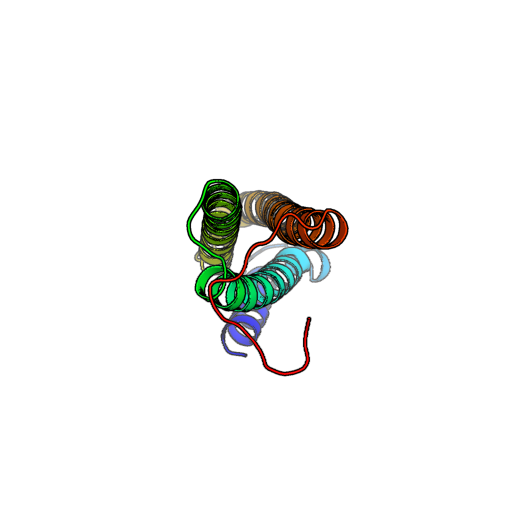2.717 3.871 8.934 1.00 98.12 73 GLU A O 1
ATOM 621 N N . GLU A 1 74 ? 2.711 5.252 7.175 1.00 98.00 74 GLU A N 1
ATOM 622 C CA . GLU A 1 74 ? 1.699 6.166 7.741 1.00 98.00 74 GLU A CA 1
ATOM 623 C C . GLU A 1 74 ? 0.400 5.437 8.144 1.00 98.00 74 GLU A C 1
ATOM 625 O O . GLU A 1 74 ? -0.207 5.737 9.174 1.00 98.00 74 GLU A O 1
ATOM 630 N N . LEU A 1 75 ? -0.056 4.468 7.339 1.00 98.12 75 LEU A N 1
ATOM 631 C CA . LEU A 1 75 ? -1.227 3.656 7.684 1.00 98.12 75 LEU A CA 1
ATOM 632 C C . LEU A 1 75 ? -0.931 2.685 8.834 1.00 98.12 75 LEU A C 1
ATOM 634 O O . LEU A 1 75 ? -1.788 2.479 9.695 1.00 98.12 75 LEU A O 1
ATOM 638 N N . SER A 1 76 ? 0.267 2.100 8.860 1.00 96.44 76 SER A N 1
ATOM 639 C CA . SER A 1 76 ? 0.692 1.186 9.924 1.00 96.44 76 SER A CA 1
ATOM 640 C C . SER A 1 76 ? 0.755 1.900 11.276 1.00 96.44 76 SER A C 1
ATOM 642 O O . SER A 1 76 ? 0.225 1.382 12.257 1.00 96.44 76 SER A O 1
ATOM 644 N N . GLU A 1 77 ? 1.284 3.124 11.316 1.00 95.94 77 GLU A N 1
ATOM 645 C CA . GLU A 1 77 ? 1.301 3.971 12.515 1.00 95.94 77 GLU A CA 1
ATOM 646 C C . GLU A 1 77 ? -0.114 4.232 13.054 1.00 95.94 77 GLU A C 1
ATOM 648 O O . GLU A 1 77 ? -0.359 4.102 14.255 1.00 95.94 77 GLU A O 1
ATOM 653 N N . LEU A 1 78 ? -1.079 4.534 12.176 1.00 95.50 78 LEU A N 1
ATOM 654 C CA . LEU A 1 78 ? -2.475 4.733 12.583 1.00 95.50 78 LEU A CA 1
ATOM 655 C C . LEU A 1 78 ? -3.114 3.455 13.142 1.00 95.50 78 LEU A C 1
ATOM 657 O O . LEU A 1 78 ? -3.889 3.526 14.094 1.00 95.50 78 LEU A O 1
ATOM 661 N N . ILE A 1 79 ? -2.802 2.289 12.572 1.00 94.31 79 ILE A N 1
ATOM 662 C CA . ILE A 1 79 ? -3.289 0.994 13.075 1.00 94.31 79 ILE A CA 1
ATOM 663 C C . ILE A 1 79 ? -2.692 0.692 14.457 1.00 94.31 79 ILE A C 1
ATOM 665 O O . ILE A 1 79 ? -3.357 0.124 15.332 1.00 94.31 79 ILE A O 1
ATOM 669 N N . GLU A 1 80 ? -1.433 1.068 14.676 1.00 92.50 80 GLU A N 1
ATOM 670 C CA . GLU A 1 80 ? -0.711 0.838 15.926 1.00 92.50 80 GLU A CA 1
ATOM 671 C C . GLU A 1 80 ? -1.017 1.878 17.011 1.00 92.50 80 GLU A C 1
ATOM 673 O O . GLU A 1 80 ? -0.837 1.567 18.193 1.00 92.50 80 GLU A O 1
ATOM 678 N N . ALA A 1 81 ? -1.624 3.012 16.656 1.00 91.69 81 ALA A N 1
ATOM 679 C CA . ALA A 1 81 ? -2.037 4.056 17.588 1.00 91.69 81 ALA A CA 1
ATOM 680 C C . ALA A 1 81 ? -2.924 3.530 18.746 1.00 91.69 81 ALA A C 1
ATOM 682 O O . ALA A 1 81 ? -3.716 2.594 18.552 1.00 91.69 81 ALA A O 1
ATOM 683 N N . PRO A 1 82 ? -2.807 4.104 19.959 1.00 89.69 82 PRO A N 1
ATOM 684 C CA . PRO A 1 82 ? -3.656 3.743 21.092 1.00 89.69 82 PRO A CA 1
ATOM 685 C C . PRO A 1 82 ? -5.138 3.965 20.783 1.00 89.69 82 PRO A C 1
ATOM 687 O O . PRO A 1 82 ? -5.499 4.880 20.044 1.00 89.69 82 PRO A O 1
ATOM 690 N N . ILE A 1 83 ? -5.996 3.138 21.378 1.00 88.25 83 ILE A N 1
ATOM 691 C CA . ILE A 1 83 ? -7.444 3.332 21.307 1.00 88.25 83 ILE A CA 1
ATOM 692 C C . ILE A 1 83 ? -7.834 4.344 22.374 1.00 88.25 83 ILE A C 1
ATOM 694 O O . ILE A 1 83 ? -7.559 4.143 23.555 1.00 88.25 83 ILE A O 1
ATOM 698 N N . ASP A 1 84 ? -8.504 5.401 21.943 1.00 90.44 84 ASP A N 1
ATOM 699 C CA . ASP A 1 84 ? -9.111 6.397 22.810 1.00 90.44 84 ASP A CA 1
ATOM 700 C C . ASP A 1 84 ? -10.582 6.582 22.384 1.00 90.44 84 ASP A C 1
ATOM 702 O O . ASP A 1 84 ? -10.839 6.969 21.236 1.00 90.44 84 ASP A O 1
ATOM 706 N N . PRO A 1 85 ? -11.557 6.276 23.264 1.00 86.81 85 PRO A N 1
ATOM 707 C CA . PRO A 1 85 ? -12.981 6.403 22.962 1.00 86.81 85 PRO A CA 1
ATOM 708 C C . PRO A 1 85 ? -13.405 7.806 22.516 1.00 86.81 85 PRO A C 1
ATOM 710 O O . PRO A 1 85 ? -14.319 7.921 21.700 1.00 86.81 85 PRO A O 1
ATOM 713 N N . GLU A 1 86 ? -12.742 8.869 22.985 1.00 89.06 86 GLU A N 1
ATOM 714 C CA . GLU A 1 86 ? -13.092 10.248 22.612 1.00 89.06 86 GLU A CA 1
ATOM 715 C C . GLU A 1 86 ? -12.692 10.573 21.166 1.00 89.06 86 GLU A C 1
ATOM 717 O O . GLU A 1 86 ? -13.346 11.367 20.485 1.00 89.06 86 GLU A O 1
ATOM 722 N N . THR A 1 87 ? -11.642 9.923 20.655 1.00 90.56 87 THR A N 1
ATOM 723 C CA . THR A 1 87 ? -11.083 10.185 19.320 1.00 90.56 87 THR A CA 1
ATOM 724 C C . THR A 1 87 ? -11.332 9.060 18.313 1.00 90.56 87 THR A C 1
ATOM 726 O O . THR A 1 87 ? -10.942 9.17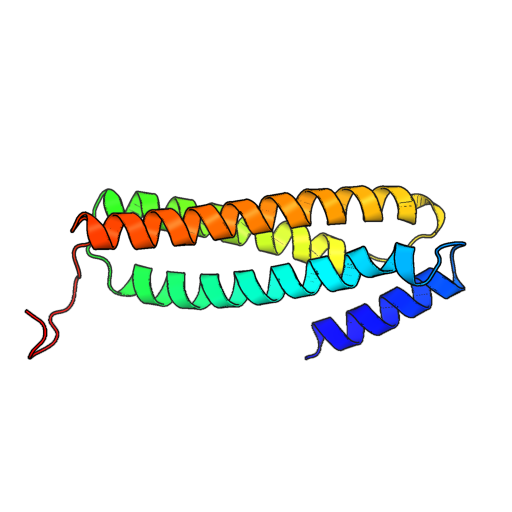8 17.146 1.00 90.56 87 THR A O 1
ATOM 729 N N . ILE A 1 88 ? -12.053 8.002 18.702 1.00 90.94 88 ILE A N 1
ATOM 730 C CA . ILE A 1 88 ? -12.238 6.788 17.895 1.00 90.94 88 ILE A CA 1
ATOM 731 C C . ILE A 1 88 ? -12.882 7.046 16.527 1.00 90.94 88 ILE A C 1
ATOM 733 O O . ILE A 1 88 ? -12.479 6.458 15.521 1.00 90.94 88 ILE A O 1
ATOM 737 N N . MET A 1 89 ? -13.843 7.969 16.452 1.00 91.25 89 MET A N 1
ATOM 738 C CA . MET A 1 89 ? -14.496 8.337 15.191 1.00 91.25 89 MET A CA 1
ATOM 739 C C . MET A 1 89 ? -13.521 9.030 14.231 1.00 91.25 89 MET A C 1
ATOM 741 O O . MET A 1 89 ? -13.523 8.754 13.030 1.00 91.25 89 MET A O 1
ATOM 745 N N . THR A 1 90 ? -12.635 9.870 14.767 1.00 93.44 90 THR A N 1
ATOM 746 C CA . THR A 1 90 ? -11.572 10.532 14.002 1.00 93.44 90 THR A CA 1
ATOM 747 C C . THR A 1 90 ? -10.523 9.528 13.535 1.00 93.44 90 THR A C 1
ATOM 749 O O . THR A 1 90 ? -10.092 9.585 12.381 1.00 93.44 90 THR A O 1
ATOM 752 N N . LEU A 1 91 ? -10.128 8.582 14.397 1.00 93.81 91 LEU A N 1
ATOM 753 C CA . LEU A 1 91 ? -9.219 7.496 14.027 1.00 93.81 91 LEU A CA 1
ATOM 754 C C . LEU A 1 91 ? -9.807 6.665 12.884 1.00 93.81 91 LEU A C 1
ATOM 756 O O . LEU A 1 91 ? -9.130 6.431 11.883 1.00 93.81 91 LEU A O 1
ATOM 760 N N . ARG A 1 92 ? -11.087 6.291 12.988 1.00 93.88 92 ARG A N 1
ATOM 761 C CA . ARG A 1 92 ? -11.798 5.541 11.948 1.00 93.88 92 ARG A CA 1
ATOM 762 C C . ARG A 1 92 ? -11.774 6.251 10.602 1.00 93.88 92 ARG A C 1
ATOM 764 O O . ARG A 1 92 ? -11.485 5.606 9.592 1.00 93.88 92 ARG A O 1
ATOM 771 N N . GLN A 1 93 ? -12.051 7.554 10.582 1.00 95.81 93 GLN A N 1
ATOM 772 C CA . GLN A 1 93 ? -11.997 8.347 9.356 1.00 95.81 93 GLN A CA 1
ATOM 773 C C . GLN A 1 93 ? -10.584 8.330 8.754 1.00 95.81 93 GLN A C 1
ATOM 775 O O . GLN A 1 93 ? -10.411 7.916 7.610 1.00 95.81 93 GLN A O 1
ATOM 780 N N . LYS A 1 94 ? -9.559 8.664 9.553 1.00 97.31 94 LYS A N 1
ATOM 781 C CA . LYS A 1 94 ? -8.156 8.698 9.102 1.00 97.31 94 LYS A CA 1
ATOM 782 C C . LYS A 1 94 ? -7.673 7.353 8.561 1.00 97.31 94 LYS A C 1
ATOM 784 O O . LYS A 1 94 ? -7.071 7.312 7.491 1.00 97.31 94 LYS A O 1
ATOM 789 N N . VAL A 1 95 ? -7.945 6.261 9.279 1.00 97.50 95 VAL A N 1
ATOM 790 C CA . VAL A 1 95 ? -7.566 4.905 8.852 1.00 97.50 95 VAL A CA 1
ATOM 791 C C . VAL A 1 95 ? -8.274 4.546 7.549 1.00 97.50 95 VAL A C 1
ATOM 793 O O . VAL A 1 95 ? -7.639 4.011 6.643 1.00 97.50 95 VAL A O 1
ATOM 796 N N . THR A 1 96 ? -9.563 4.869 7.415 1.00 97.50 96 THR A N 1
ATOM 797 C CA . THR A 1 96 ? -10.326 4.584 6.190 1.00 97.50 96 THR A CA 1
ATOM 798 C C . THR A 1 96 ? -9.756 5.341 4.990 1.00 97.50 96 THR A C 1
ATOM 800 O O . THR A 1 96 ? -9.481 4.722 3.960 1.00 97.50 96 THR A O 1
ATOM 803 N N . ASP A 1 97 ? -9.500 6.641 5.138 1.00 97.88 97 ASP A N 1
ATOM 804 C CA . ASP A 1 97 ? -8.955 7.482 4.066 1.00 97.88 97 ASP A CA 1
ATOM 805 C C . ASP A 1 97 ? -7.550 7.028 3.653 1.00 97.88 97 ASP A C 1
ATOM 807 O O . ASP A 1 97 ? -7.260 6.852 2.466 1.00 97.88 97 ASP A O 1
ATOM 811 N N . LYS A 1 98 ? -6.678 6.758 4.633 1.00 98.31 98 LYS A N 1
ATOM 812 C CA . LYS A 1 98 ? -5.320 6.266 4.370 1.00 98.31 98 LYS A CA 1
ATOM 813 C C . LYS A 1 98 ? -5.318 4.867 3.767 1.00 98.31 98 LYS A C 1
ATOM 815 O O . LYS A 1 98 ? -4.503 4.605 2.890 1.00 98.31 98 LYS A O 1
ATOM 820 N N . THR A 1 99 ? -6.262 4.003 4.139 1.00 98.56 99 THR A N 1
ATOM 821 C CA . THR A 1 99 ? -6.426 2.683 3.508 1.00 98.56 99 THR A CA 1
ATOM 822 C C . THR A 1 99 ? -6.676 2.817 2.007 1.00 98.56 99 THR A C 1
ATOM 824 O O . THR A 1 99 ? -6.016 2.140 1.220 1.00 98.56 99 THR A O 1
ATOM 827 N N . VAL A 1 100 ? -7.578 3.715 1.592 1.00 98.38 100 VAL A N 1
ATOM 828 C CA . VAL A 1 100 ? -7.860 3.962 0.165 1.00 98.38 100 VAL A CA 1
ATOM 829 C C . VAL A 1 100 ? -6.631 4.523 -0.550 1.00 98.38 100 VAL A C 1
ATOM 831 O O . VAL A 1 100 ? -6.279 4.064 -1.636 1.00 98.38 100 VAL A O 1
ATOM 834 N N . TYR A 1 101 ? -5.941 5.482 0.069 1.00 98.44 101 TYR A N 1
ATOM 835 C CA . TYR A 1 101 ? -4.735 6.074 -0.506 1.00 98.44 101 TYR A CA 1
ATOM 836 C C . TYR A 1 101 ? -3.614 5.043 -0.720 1.00 98.44 101 TYR A C 1
ATOM 838 O O . TYR A 1 101 ? -3.034 4.981 -1.804 1.00 98.44 101 TYR A O 1
ATOM 846 N N . VAL A 1 102 ? -3.352 4.190 0.276 1.00 98.69 102 VAL A N 1
ATOM 847 C CA . VAL A 1 102 ? -2.352 3.113 0.187 1.00 98.69 102 VAL A CA 1
ATOM 848 C C . VAL A 1 102 ? -2.709 2.117 -0.913 1.00 98.69 102 VAL A C 1
ATOM 850 O O . VAL A 1 102 ? -1.846 1.759 -1.714 1.00 98.69 102 VAL A O 1
ATOM 853 N N . GLN A 1 103 ? -3.983 1.714 -1.008 1.00 98.50 103 GLN A N 1
ATOM 854 C CA . GLN A 1 103 ? -4.451 0.861 -2.105 1.00 98.50 103 GLN A CA 1
ATOM 855 C C . GLN A 1 103 ? -4.151 1.500 -3.463 1.00 98.50 103 GLN A C 1
ATOM 857 O O . GLN A 1 103 ? -3.585 0.834 -4.330 1.00 98.50 103 GLN A O 1
ATOM 862 N N . LYS A 1 104 ? -4.442 2.798 -3.623 1.00 98.56 104 LYS A N 1
ATOM 863 C CA . LYS A 1 104 ? -4.208 3.490 -4.890 1.00 98.56 104 LYS A CA 1
ATOM 864 C C . LYS A 1 104 ? -2.725 3.587 -5.249 1.00 98.56 104 LYS A C 1
ATOM 866 O O . LYS A 1 104 ? -2.369 3.404 -6.409 1.00 98.56 104 LYS A O 1
ATOM 871 N N . ARG A 1 105 ? -1.843 3.834 -4.276 1.00 98.62 105 ARG A N 1
ATOM 872 C CA . ARG A 1 105 ? -0.387 3.830 -4.509 1.00 98.62 105 ARG A CA 1
ATOM 873 C C . ARG A 1 105 ? 0.126 2.456 -4.912 1.00 98.62 105 ARG A C 1
ATOM 875 O O . ARG A 1 105 ? 0.945 2.356 -5.819 1.00 98.62 105 ARG A O 1
ATOM 882 N N . ASN A 1 106 ? -0.404 1.403 -4.297 1.00 98.56 106 ASN A N 1
ATOM 883 C CA . ASN A 1 106 ? -0.053 0.040 -4.664 1.00 98.56 106 ASN A CA 1
ATOM 884 C C . ASN A 1 106 ? -0.531 -0.315 -6.081 1.00 98.56 106 ASN A C 1
ATOM 886 O O . ASN A 1 106 ? 0.185 -0.993 -6.808 1.00 98.56 106 ASN A O 1
ATOM 890 N N . GLU A 1 107 ? -1.723 0.135 -6.480 1.00 98.56 107 GLU A N 1
ATOM 891 C CA . GLU A 1 107 ? -2.211 -0.005 -7.860 1.00 98.56 107 GLU A CA 1
ATOM 892 C C . GLU A 1 107 ? -1.301 0.718 -8.851 1.00 98.56 107 GLU A C 1
ATOM 894 O O . GLU A 1 107 ? -0.857 0.089 -9.801 1.00 98.56 107 GLU A O 1
ATOM 899 N N . ILE A 1 108 ? -0.953 1.984 -8.594 1.00 98.56 108 ILE A N 1
ATOM 900 C CA . ILE A 1 108 ? -0.049 2.762 -9.458 1.00 98.56 108 ILE A CA 1
ATOM 901 C C . ILE A 1 108 ? 1.294 2.044 -9.626 1.00 98.56 108 ILE A C 1
ATOM 903 O O . ILE A 1 108 ? 1.761 1.894 -10.752 1.00 98.56 108 ILE A O 1
ATOM 907 N N . MET A 1 109 ? 1.878 1.550 -8.528 1.00 98.50 109 MET A N 1
ATOM 908 C CA . MET A 1 109 ? 3.133 0.798 -8.563 1.00 98.50 109 MET A CA 1
ATOM 909 C C . MET A 1 109 ? 3.034 -0.422 -9.491 1.00 98.50 109 MET A C 1
ATOM 911 O O . MET A 1 109 ? 3.887 -0.625 -10.352 1.00 98.50 109 MET A O 1
ATOM 915 N N . LEU A 1 110 ? 1.984 -1.234 -9.330 1.00 98.56 110 LEU A N 1
ATOM 916 C CA . LEU A 1 110 ? 1.783 -2.454 -10.115 1.00 98.56 110 LEU A CA 1
ATOM 917 C C . LEU A 1 110 ? 1.450 -2.157 -11.584 1.00 98.56 110 LEU A C 1
ATOM 919 O O . LEU A 1 110 ? 1.977 -2.823 -12.472 1.00 98.56 110 LEU A O 1
ATOM 923 N N . GLU A 1 111 ? 0.591 -1.171 -11.837 1.00 98.38 111 GLU A N 1
ATOM 924 C CA . GLU A 1 111 ? 0.154 -0.773 -13.177 1.00 98.38 111 GLU A CA 1
ATOM 925 C C . GLU A 1 111 ? 1.305 -0.182 -13.992 1.00 98.38 111 GLU A C 1
ATOM 927 O O . GLU A 1 111 ? 1.503 -0.599 -15.133 1.00 98.38 111 GLU A O 1
ATOM 932 N N . ASP A 1 112 ? 2.092 0.736 -13.422 1.00 98.25 112 ASP A N 1
ATOM 933 C CA . ASP A 1 112 ? 3.248 1.309 -14.120 1.00 98.25 112 ASP A CA 1
ATOM 934 C C . ASP A 1 112 ? 4.332 0.253 -14.363 1.00 98.25 112 ASP A C 1
ATOM 936 O O . ASP A 1 112 ? 4.850 0.159 -15.474 1.00 98.25 112 ASP A O 1
ATOM 940 N N . THR A 1 113 ? 4.586 -0.626 -13.384 1.00 97.88 113 THR A N 1
ATOM 941 C CA . THR A 1 113 ? 5.518 -1.756 -13.546 1.00 97.88 113 THR A CA 1
ATOM 942 C C . THR A 1 113 ? 5.093 -2.672 -14.698 1.00 97.88 113 THR A C 1
ATOM 944 O O . THR A 1 113 ? 5.898 -2.987 -15.579 1.00 97.88 113 THR A O 1
ATOM 947 N N . ALA A 1 114 ? 3.821 -3.082 -14.723 1.00 98.06 114 ALA A N 1
ATOM 948 C CA . ALA A 1 114 ? 3.283 -3.959 -15.760 1.00 98.06 114 ALA A CA 1
ATOM 949 C C . ALA A 1 114 ? 3.280 -3.283 -17.136 1.00 98.06 114 ALA A C 1
ATOM 951 O O . ALA A 1 114 ? 3.658 -3.900 -18.131 1.00 98.06 114 ALA A O 1
ATOM 952 N N . LYS A 1 115 ? 2.900 -2.002 -17.198 1.00 98.12 115 LYS A N 1
ATOM 953 C CA . LYS A 1 115 ? 2.934 -1.224 -18.436 1.00 98.12 115 LYS A CA 1
ATOM 954 C C . LYS A 1 115 ? 4.362 -1.066 -18.954 1.00 98.12 115 LYS A C 1
ATOM 956 O O . LYS A 1 115 ? 4.599 -1.310 -20.129 1.00 98.12 115 LYS A O 1
ATOM 961 N N . GLY A 1 116 ? 5.317 -0.727 -18.089 1.00 97.25 116 GLY A N 1
ATOM 962 C CA . GLY A 1 116 ? 6.725 -0.633 -18.465 1.00 97.25 116 GLY A CA 1
ATOM 963 C C . GLY A 1 116 ? 7.278 -1.953 -19.007 1.00 97.25 116 GLY A C 1
ATOM 964 O O . GLY A 1 116 ? 8.088 -1.935 -19.926 1.00 97.25 116 GLY A O 1
ATOM 965 N N . TYR A 1 117 ? 6.787 -3.098 -18.520 1.00 95.62 117 TYR A N 1
ATOM 966 C CA . TYR A 1 117 ? 7.159 -4.402 -19.069 1.00 95.62 117 TYR A CA 1
ATOM 967 C C . TYR A 1 117 ? 6.599 -4.607 -20.482 1.00 95.62 117 TYR A C 1
ATOM 969 O O . TYR A 1 117 ? 7.344 -4.974 -21.386 1.00 95.62 117 TYR A O 1
ATOM 977 N N . LEU A 1 118 ? 5.310 -4.316 -20.693 1.00 97.38 118 LEU A N 1
ATOM 978 C CA . LEU A 1 118 ? 4.668 -4.425 -22.011 1.00 97.38 118 LEU A CA 1
ATOM 979 C C . LEU A 1 118 ? 5.273 -3.470 -23.049 1.00 97.38 118 LEU A C 1
ATOM 981 O O . LEU A 1 118 ? 5.365 -3.822 -24.222 1.00 97.38 118 LEU A O 1
ATOM 985 N N . ASP A 1 119 ? 5.697 -2.285 -22.610 1.00 96.81 119 ASP A N 1
ATOM 986 C CA . ASP A 1 119 ? 6.317 -1.263 -23.455 1.00 96.81 119 ASP A CA 1
ATOM 987 C C . ASP A 1 119 ? 7.816 -1.537 -23.722 1.00 96.81 119 ASP A C 1
ATOM 989 O O . ASP A 1 119 ? 8.437 -0.804 -24.489 1.00 96.81 119 ASP A O 1
ATOM 993 N N . GLY A 1 120 ? 8.425 -2.545 -23.078 1.00 95.50 120 GLY A N 1
ATOM 994 C CA . GLY A 1 120 ? 9.870 -2.802 -23.167 1.00 95.50 120 GLY A CA 1
ATOM 995 C C . GLY A 1 120 ? 10.737 -1.713 -22.517 1.00 95.50 120 GLY A C 1
ATOM 996 O O . GLY A 1 120 ? 11.873 -1.497 -22.926 1.00 95.50 120 GLY A O 1
ATOM 997 N N . ARG A 1 121 ? 10.196 -1.000 -21.521 1.00 96.62 121 ARG A N 1
ATOM 998 C CA . ARG A 1 121 ? 10.831 0.141 -20.837 1.00 96.62 121 ARG A CA 1
ATOM 999 C C . ARG A 1 121 ? 11.965 -0.269 -19.893 1.00 96.62 121 ARG A C 1
ATOM 1001 O O . ARG A 1 121 ? 12.853 0.532 -19.614 1.00 96.62 121 ARG A O 1
ATOM 1008 N N . TRP A 1 122 ? 11.913 -1.490 -19.364 1.00 96.12 122 TRP A N 1
ATOM 1009 C CA . TRP A 1 122 ? 12.840 -1.954 -18.333 1.00 96.12 122 TRP A CA 1
ATOM 1010 C C . TRP A 1 122 ? 14.121 -2.533 -18.932 1.00 96.12 122 TRP A C 1
ATOM 1012 O O . TRP A 1 122 ? 14.079 -3.515 -19.670 1.00 96.12 122 TRP A O 1
ATOM 1022 N N . SER A 1 123 ? 15.253 -1.957 -18.533 1.00 94.88 123 SER A N 1
ATOM 1023 C CA . SER A 1 123 ? 16.593 -2.493 -18.783 1.00 94.88 123 SER A CA 1
ATOM 1024 C C . SER A 1 123 ? 17.135 -3.138 -17.510 1.00 94.88 123 SER A C 1
ATOM 1026 O O . SER A 1 123 ? 16.959 -2.597 -16.416 1.00 94.88 123 SER A O 1
ATOM 1028 N N . TRP A 1 124 ? 17.815 -4.275 -17.650 1.00 94.75 124 TRP A N 1
ATOM 1029 C CA . TRP A 1 124 ? 18.301 -5.080 -16.528 1.00 94.75 124 TRP A CA 1
ATOM 1030 C C . TRP A 1 124 ? 19.829 -5.064 -16.455 1.00 94.75 124 TRP A C 1
ATOM 1032 O O . TRP A 1 124 ? 20.497 -5.137 -17.482 1.00 94.75 124 TRP A O 1
ATOM 1042 N N . ASN A 1 125 ? 20.374 -5.025 -15.240 1.00 95.00 125 ASN A N 1
ATOM 1043 C CA . ASN A 1 125 ? 21.819 -5.017 -14.983 1.00 95.00 125 ASN A CA 1
ATOM 1044 C C . ASN A 1 125 ? 22.460 -6.416 -14.949 1.00 95.00 125 ASN A C 1
ATOM 1046 O O . ASN A 1 125 ? 23.659 -6.555 -14.700 1.00 95.00 125 ASN A O 1
ATOM 1050 N N . ALA A 1 126 ? 21.660 -7.458 -15.168 1.00 90.44 126 ALA A N 1
ATOM 1051 C CA . ALA A 1 126 ? 22.083 -8.846 -15.166 1.00 90.44 126 ALA A CA 1
ATOM 1052 C C . ALA A 1 126 ? 21.502 -9.570 -16.382 1.00 90.44 126 ALA A C 1
ATOM 1054 O O . ALA A 1 126 ? 20.334 -9.396 -16.726 1.00 90.44 126 ALA A O 1
ATOM 1055 N N . THR A 1 127 ? 22.320 -10.416 -17.001 1.00 84.50 127 TH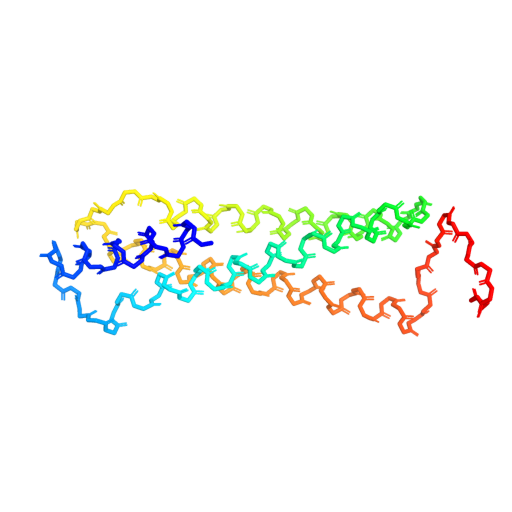R A N 1
ATOM 1056 C CA . THR A 1 127 ? 21.910 -11.331 -18.069 1.00 84.50 127 THR A CA 1
ATOM 1057 C C . THR A 1 127 ? 21.571 -12.693 -17.473 1.00 84.50 127 THR A C 1
ATOM 1059 O O . THR A 1 127 ? 22.320 -13.203 -16.637 1.00 84.50 127 THR A O 1
ATOM 1062 N N . VAL A 1 128 ? 20.466 -13.297 -17.909 1.00 80.62 128 VAL A N 1
ATOM 1063 C CA . VAL A 1 128 ? 20.086 -14.662 -17.525 1.00 80.62 128 VAL A CA 1
ATOM 1064 C C . VAL A 1 128 ? 20.164 -15.544 -18.761 1.00 80.62 128 VAL A C 1
ATOM 1066 O O . VAL A 1 128 ? 19.413 -15.346 -19.712 1.00 80.62 128 VAL A O 1
ATOM 1069 N N . ASP A 1 129 ? 21.064 -16.525 -18.741 1.00 80.50 129 ASP A N 1
ATOM 1070 C CA . ASP A 1 129 ? 21.233 -17.460 -19.853 1.00 80.50 129 ASP A CA 1
ATOM 1071 C C . ASP A 1 129 ? 19.900 -18.145 -20.205 1.00 80.50 129 ASP A C 1
ATOM 1073 O O . ASP A 1 129 ? 19.239 -18.740 -19.349 1.00 80.50 129 ASP A O 1
ATOM 1077 N N . GLY A 1 130 ? 19.512 -18.078 -21.481 1.00 76.12 130 GLY A N 1
ATOM 1078 C CA . GLY A 1 130 ? 18.279 -18.685 -21.995 1.00 76.12 130 GLY A CA 1
ATOM 1079 C C . GLY A 1 130 ? 17.026 -17.807 -21.906 1.00 76.12 130 GLY A C 1
ATOM 1080 O O . GLY A 1 130 ? 15.951 -18.275 -22.281 1.00 76.12 130 GLY A O 1
ATOM 1081 N N . PHE A 1 131 ? 17.152 -16.561 -21.446 1.00 65.94 131 PHE A N 1
ATOM 1082 C CA . PHE A 1 131 ? 16.121 -15.528 -21.541 1.00 65.94 131 PHE A CA 1
ATOM 1083 C C . PHE A 1 131 ? 16.681 -14.353 -22.355 1.00 65.94 131 PHE A C 1
ATOM 1085 O O . PHE A 1 131 ? 17.221 -13.407 -21.783 1.00 65.94 131 PHE A O 1
ATOM 1092 N N . ASP A 1 132 ? 16.572 -14.469 -23.683 1.00 56.47 132 ASP A N 1
ATOM 1093 C CA . ASP A 1 132 ? 16.804 -13.379 -24.644 1.00 56.47 132 ASP A CA 1
ATOM 1094 C C . ASP A 1 132 ? 15.512 -12.583 -24.890 1.00 56.47 132 ASP A C 1
ATOM 1096 O O . ASP A 1 132 ? 14.439 -13.223 -25.041 1.00 56.47 132 ASP A O 1
#

pLDDT: mean 93.67, std 7.12, range [56.47, 98.69]

Organism: NCBI:txid34458

Secondary structure (DSSP, 8-state):
-HHHHHHHHHHHHHHHHSS--TTTTHHHHHHHHHHHHHHHHHHHHHHHHHHBPSSHHHHHHHHHHHHHHHHHHHHHHHHHSPP-TTTHHHHHHHHHHHHHHHHHHHHHHHHHHHHHHHTT---BSS--TT--

Foldseek 3Di:
DVLQVVLVVVLVVCVVVAVDDNVLSCLLVLLVVLLVVLVVVLVVLVVQLVFFDDDDVSVVLVVLSVQLVVLSVVLVCLSVDDDDRVCNVVSSVVNNVSSVVSNVSSVVSVVVVVVCVVVVVTDTPDDDPPPD

Sequence (132 aa):
MELYAKTEKKMEEMQITSELTWIQVQFMKKAVDVVFKCRMTLKWTYAMAYYLELGNEKELFEDNQRDLERAVEELSELIEAPIDPETIMTLRQKVTDKTVYVQKRNEIMLEDTAKGYLDGRWSWNATVDGFD

InterPro domains:
  IPR045840 Ariadne domain [PF19422] (27-104)